Protein AF-A0AAE1DS52-F1 (afdb_monomer)

InterPro domains:
  IPR001054 Adenylyl cyclase class-3/4/guanylyl cyclase [PF00211] (1-90)
  IPR001054 Adenylyl cyclase class-3/4/guanylyl cyclase [PS50125] (1-79)
  IPR001054 Adenylyl cyclase class-3/4/guanylyl cyclase [SM00044] (1-97)
  IPR001054 Adenylyl cyclase class-3/4/guanylyl cyclase [cd07302] (1-88)
  IPR018297 Adenylyl cyclase class-4/guanylyl cyclase, conserved site [PS00452] (56-79)
  IPR029787 Nucleotide cyclase [G3DSA:3.30.70.1230] (1-96)
  IPR029787 Nucleotide cyclase [SSF55073] (1-90)
  IPR050401 Cyclic nucleotide synthase [PTHR11920] (1-90)

Radius of gyration: 15.52 Å; Cα contacts (8 Å, |Δi|>4): 139; chains: 1; bounding box: 39×26×43 Å

Sequence (97 aa):
MVASGLPRQNVDGHASEMAAMALEVRTKLSVMTVQHLAGESLRMRIGMNSGPVVAGVVGHKMPRYCLFGDTVNVASRMESTSLPLKIQSSRIYKTRA

Mean predicted aligned error: 4.67 Å

Foldseek 3Di:
DDFPCPPHGDQPCGLVVVVVVLVVVLVCQVPDDDPVDGPDGDWAFFFDFDDDWDWDWDDDVDTDIDIDDVRVVNSVVQRVPGDTSDYGYDPRSVVRD

Structur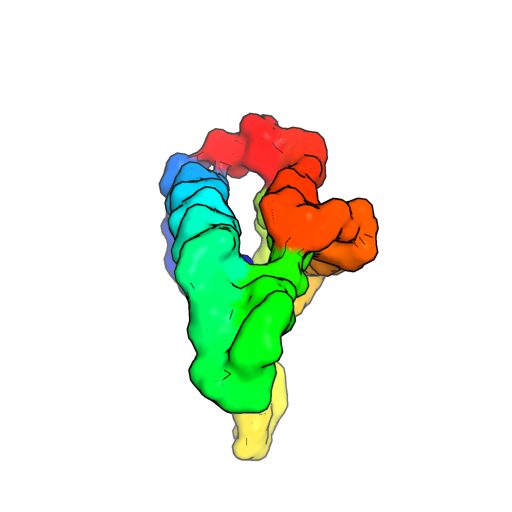e (mmCIF, N/CA/C/O backbone):
data_AF-A0AAE1DS52-F1
#
_entry.id   AF-A0AAE1DS52-F1
#
loop_
_atom_site.group_PDB
_atom_site.id
_atom_site.type_symbol
_atom_site.label_atom_id
_atom_site.label_alt_id
_atom_site.label_comp_id
_atom_site.label_asym_id
_atom_site.label_entity_id
_atom_site.label_seq_id
_atom_site.pdbx_PDB_ins_code
_atom_site.Cartn_x
_atom_site.Cartn_y
_atom_site.Cartn_z
_atom_site.occupancy
_atom_site.B_iso_or_equiv
_atom_site.auth_seq_id
_atom_site.auth_comp_id
_atom_site.auth_asym_id
_atom_site.auth_atom_id
_atom_site.pdbx_PDB_model_num
ATOM 1 N N . MET A 1 1 ? 2.897 -4.026 5.790 1.00 90.00 1 MET A N 1
ATOM 2 C CA . MET A 1 1 ? 2.810 -3.628 4.368 1.00 90.00 1 MET A CA 1
ATOM 3 C C . MET A 1 1 ? 2.344 -4.833 3.571 1.00 90.00 1 MET A C 1
ATOM 5 O O . MET A 1 1 ? 2.831 -5.922 3.845 1.00 90.00 1 MET A O 1
ATOM 9 N N . VAL A 1 2 ? 1.401 -4.652 2.648 1.00 94.62 2 VAL A N 1
ATOM 10 C CA . VAL A 1 2 ? 0.869 -5.703 1.762 1.00 94.62 2 VAL A CA 1
ATOM 11 C C . VAL A 1 2 ? 0.838 -5.141 0.341 1.00 94.62 2 VAL A C 1
ATOM 13 O O . VAL A 1 2 ? 0.662 -3.934 0.177 1.00 94.62 2 VAL A O 1
ATOM 16 N N . ALA A 1 3 ? 1.066 -5.985 -0.664 1.00 93.88 3 ALA A N 1
ATOM 17 C CA . ALA A 1 3 ? 1.051 -5.606 -2.074 1.00 93.88 3 ALA A CA 1
ATOM 18 C C . ALA A 1 3 ? 0.401 -6.714 -2.917 1.00 93.88 3 ALA A C 1
ATOM 20 O O . ALA A 1 3 ? 0.534 -7.890 -2.584 1.00 93.88 3 ALA A O 1
ATOM 21 N N . SER A 1 4 ? -0.258 -6.327 -4.012 1.00 93.69 4 SER A N 1
ATOM 22 C CA . SER A 1 4 ? -0.781 -7.232 -5.046 1.00 93.69 4 SER A CA 1
ATOM 23 C C . SER A 1 4 ? -0.056 -6.984 -6.378 1.00 93.69 4 SER A C 1
ATOM 25 O O . SER A 1 4 ? 0.589 -5.949 -6.557 1.00 93.69 4 SER A O 1
ATOM 27 N N . GLY A 1 5 ? -0.114 -7.959 -7.288 1.00 91.56 5 GLY A N 1
ATOM 28 C CA . GLY A 1 5 ? 0.599 -7.946 -8.571 1.00 91.56 5 GLY A CA 1
ATOM 29 C C . GLY A 1 5 ? 2.054 -8.428 -8.516 1.00 91.56 5 GLY A C 1
ATOM 30 O O . GLY A 1 5 ? 2.828 -8.135 -9.428 1.00 91.56 5 GLY A O 1
ATOM 31 N N . LEU A 1 6 ? 2.436 -9.157 -7.459 1.00 91.00 6 LEU A N 1
ATOM 32 C CA . LEU A 1 6 ? 3.782 -9.698 -7.252 1.00 91.00 6 LEU A CA 1
ATOM 33 C C . LEU A 1 6 ? 3.736 -11.123 -6.665 1.00 91.00 6 LEU A C 1
ATOM 35 O O . LEU A 1 6 ? 2.863 -11.406 -5.846 1.00 91.00 6 LEU A O 1
ATOM 39 N N . PRO A 1 7 ? 4.686 -12.016 -7.021 1.00 89.25 7 PRO A N 1
ATOM 40 C CA . PRO A 1 7 ? 5.686 -11.866 -8.088 1.00 89.25 7 PRO A CA 1
ATOM 41 C C . PRO A 1 7 ? 5.075 -11.998 -9.494 1.00 89.25 7 PRO A C 1
ATOM 43 O O . PRO A 1 7 ? 5.711 -11.641 -10.479 1.00 89.25 7 PRO A O 1
ATOM 46 N N . ARG A 1 8 ? 3.840 -12.507 -9.589 1.00 90.56 8 ARG A N 1
ATOM 47 C CA . ARG A 1 8 ? 3.053 -12.548 -10.824 1.00 90.56 8 ARG A CA 1
ATOM 48 C C . ARG A 1 8 ? 2.177 -11.308 -10.903 1.00 90.56 8 ARG A C 1
ATOM 50 O O . ARG A 1 8 ? 1.518 -10.962 -9.926 1.00 90.56 8 ARG A O 1
ATOM 57 N N . GLN A 1 9 ? 2.159 -10.676 -12.069 1.00 86.81 9 GLN A N 1
ATOM 58 C CA . GLN A 1 9 ? 1.315 -9.514 -12.313 1.00 86.81 9 GLN A CA 1
ATOM 59 C C . GLN A 1 9 ? -0.166 -9.896 -12.205 1.00 86.81 9 GLN A C 1
ATOM 61 O O . GLN A 1 9 ? -0.581 -10.949 -12.683 1.00 86.81 9 GLN A O 1
ATOM 66 N N . ASN A 1 10 ? -0.948 -9.022 -11.577 1.00 86.38 10 ASN A N 1
ATOM 67 C CA . ASN A 1 10 ? -2.402 -9.096 -11.502 1.00 86.38 10 ASN A CA 1
ATOM 68 C C . ASN A 1 10 ? -2.932 -7.798 -12.112 1.00 86.38 10 ASN A C 1
ATOM 70 O O . ASN A 1 10 ? -3.085 -6.800 -11.413 1.00 86.38 10 ASN A O 1
ATO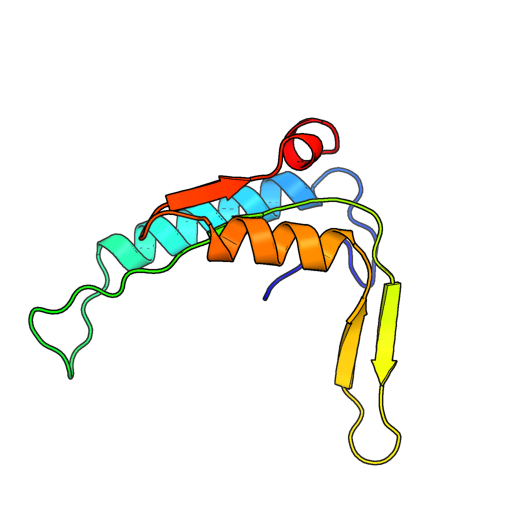M 74 N N . VAL A 1 11 ? -3.075 -7.777 -13.435 1.00 76.50 11 VAL A N 1
ATOM 75 C CA . VAL A 1 11 ? -3.300 -6.532 -14.183 1.00 76.50 11 VAL A CA 1
ATOM 76 C C . VAL A 1 11 ? -4.657 -5.919 -13.834 1.00 76.50 11 VAL A C 1
ATOM 78 O O . VAL A 1 11 ? -4.713 -4.721 -13.579 1.00 76.50 11 VAL A O 1
ATOM 81 N N . ASP A 1 12 ? -5.690 -6.749 -13.676 1.00 80.19 12 ASP A N 1
ATOM 82 C CA . ASP A 1 12 ? -7.082 -6.281 -13.599 1.00 80.19 12 ASP A CA 1
ATOM 83 C C . ASP A 1 12 ? -7.685 -6.341 -12.181 1.00 80.19 12 ASP A C 1
ATOM 85 O O . ASP A 1 12 ? -8.673 -5.675 -11.883 1.00 80.19 12 ASP A O 1
ATOM 89 N N . GLY A 1 13 ? -7.121 -7.156 -11.281 1.00 87.50 13 GLY A N 1
ATOM 90 C CA . GLY A 1 13 ? -7.691 -7.402 -9.950 1.00 87.50 13 GLY A CA 1
ATOM 91 C C . GLY A 1 13 ? -6.968 -6.700 -8.802 1.00 87.50 13 GLY A C 1
ATOM 92 O O . GLY A 1 13 ? -7.552 -6.492 -7.738 1.00 87.50 13 GLY A O 1
ATOM 93 N N . HIS A 1 14 ? -5.706 -6.305 -8.992 1.00 90.38 14 HIS A N 1
ATOM 94 C CA . HIS A 1 14 ? -4.831 -5.943 -7.872 1.00 90.38 14 HIS A CA 1
ATOM 95 C C . HIS A 1 14 ? -5.362 -4.781 -7.026 1.00 90.38 14 HIS A C 1
ATOM 97 O O . HIS A 1 14 ? -5.245 -4.794 -5.798 1.00 90.38 14 HIS A O 1
ATOM 103 N N . ALA A 1 15 ? -5.945 -3.764 -7.662 1.00 90.94 15 ALA A N 1
ATOM 104 C CA . ALA A 1 15 ? -6.479 -2.616 -6.951 1.00 90.94 15 ALA A CA 1
ATOM 105 C C . ALA A 1 15 ? -7.743 -2.990 -6.167 1.00 90.94 15 ALA A C 1
ATOM 107 O O . ALA A 1 15 ? -7.814 -2.706 -4.971 1.00 90.94 15 ALA A O 1
ATOM 108 N N . SER A 1 16 ? -8.704 -3.666 -6.800 1.00 91.69 16 SER A N 1
ATOM 109 C CA . SER A 1 16 ? -9.975 -4.038 -6.166 1.00 91.69 16 SER A CA 1
ATOM 110 C C . SER A 1 16 ? -9.782 -4.980 -4.971 1.00 91.69 16 SER A C 1
ATOM 112 O O . SER A 1 16 ? -10.340 -4.731 -3.901 1.00 91.69 16 SER A O 1
ATOM 114 N N . GLU A 1 17 ? -8.912 -5.984 -5.098 1.00 93.38 17 GLU A N 1
ATOM 115 C CA . GLU A 1 17 ? -8.551 -6.911 -4.017 1.00 93.38 17 GLU A CA 1
ATOM 116 C C . GLU A 1 17 ? -7.948 -6.179 -2.813 1.00 93.38 17 GLU A C 1
ATOM 118 O O . GLU A 1 17 ? -8.313 -6.433 -1.662 1.00 93.38 17 GLU A O 1
ATOM 123 N N . MET A 1 18 ? -7.043 -5.229 -3.065 1.00 94.81 18 MET A N 1
ATOM 124 C CA . MET A 1 18 ? -6.413 -4.454 -1.996 1.00 94.81 18 MET A CA 1
ATOM 125 C C . MET A 1 18 ? -7.385 -3.489 -1.324 1.00 94.81 18 MET A C 1
ATOM 127 O O . MET A 1 18 ? -7.314 -3.302 -0.107 1.00 94.81 18 MET A O 1
ATOM 131 N N . ALA A 1 19 ? -8.322 -2.913 -2.078 1.00 94.38 19 ALA A N 1
ATOM 132 C CA . ALA A 1 19 ? -9.384 -2.086 -1.512 1.00 94.38 19 ALA A CA 1
ATOM 133 C C . ALA A 1 19 ? -10.330 -2.920 -0.640 1.00 94.38 19 ALA A C 1
ATOM 135 O O . ALA A 1 19 ? -10.656 -2.507 0.476 1.00 94.38 19 ALA A O 1
ATOM 136 N N . ALA A 1 20 ? -10.722 -4.106 -1.111 1.00 95.38 20 ALA A N 1
ATOM 137 C CA . ALA A 1 20 ? -11.556 -5.036 -0.357 1.00 95.38 20 ALA A CA 1
ATOM 138 C C . ALA A 1 20 ? -10.877 -5.453 0.956 1.00 95.38 20 ALA A C 1
ATOM 140 O O . ALA A 1 20 ? -11.475 -5.322 2.026 1.00 95.38 20 ALA A O 1
ATOM 141 N N . MET A 1 21 ? -9.597 -5.833 0.897 1.00 96.06 21 MET A N 1
ATOM 142 C CA . MET A 1 21 ? -8.803 -6.163 2.082 1.00 96.06 21 MET A CA 1
ATOM 143 C C . MET A 1 21 ? -8.753 -4.992 3.077 1.00 96.06 21 MET A C 1
ATOM 145 O O . MET A 1 21 ? -8.984 -5.179 4.273 1.00 96.06 21 MET A O 1
ATOM 149 N N . ALA A 1 22 ? -8.480 -3.771 2.605 1.00 96.06 22 ALA A N 1
ATOM 150 C CA . ALA A 1 22 ? -8.416 -2.589 3.463 1.00 96.06 22 ALA A CA 1
ATOM 151 C C . ALA A 1 22 ? -9.757 -2.305 4.166 1.00 96.06 22 ALA A C 1
ATOM 153 O O . ALA A 1 22 ? -9.783 -1.972 5.356 1.00 96.06 22 ALA A O 1
ATOM 154 N N . LEU A 1 23 ? -10.875 -2.464 3.451 1.00 96.00 23 LEU A N 1
ATOM 155 C CA . LEU A 1 23 ? -12.222 -2.307 4.002 1.00 96.00 23 LEU A CA 1
ATOM 156 C C . LEU A 1 23 ? -12.548 -3.379 5.046 1.00 96.00 23 LEU A C 1
ATOM 158 O O . LEU A 1 23 ? -13.115 -3.050 6.095 1.00 96.00 23 LEU A O 1
ATOM 162 N N . GLU A 1 24 ? -12.175 -4.632 4.792 1.00 96.19 24 GLU A N 1
ATOM 163 C CA . GLU A 1 24 ? -12.403 -5.738 5.722 1.00 96.19 24 GLU A CA 1
ATOM 164 C C . GLU A 1 24 ? -11.593 -5.553 7.011 1.00 96.19 24 GLU A C 1
ATOM 166 O O . GLU A 1 24 ? -12.149 -5.636 8.108 1.00 96.19 24 GLU A O 1
ATOM 171 N N . VAL A 1 25 ? -10.306 -5.209 6.892 1.00 94.75 25 VAL A N 1
ATOM 172 C CA . VAL A 1 25 ? -9.432 -4.930 8.043 1.00 94.75 25 VAL A CA 1
ATOM 173 C C . VAL A 1 25 ? -9.992 -3.788 8.885 1.00 94.75 25 VAL A C 1
ATOM 175 O O . VAL A 1 25 ? -10.128 -3.933 10.099 1.00 94.75 25 VAL A O 1
ATOM 178 N N . ARG A 1 26 ? -10.379 -2.669 8.261 1.00 94.19 26 ARG A N 1
ATOM 179 C CA . ARG A 1 26 ? -10.984 -1.534 8.975 1.00 94.19 26 ARG A CA 1
ATOM 180 C C . ARG A 1 26 ? -12.251 -1.955 9.727 1.00 94.19 26 ARG A C 1
ATOM 182 O O . ARG A 1 26 ? -12.440 -1.556 10.873 1.00 94.19 26 ARG A O 1
ATOM 189 N N . THR A 1 27 ? -13.111 -2.745 9.086 1.00 92.62 27 THR A N 1
ATOM 190 C CA . THR A 1 27 ? -14.368 -3.219 9.685 1.00 92.62 27 THR A CA 1
ATOM 191 C C . THR A 1 27 ? -14.096 -4.119 10.888 1.00 92.62 27 THR A C 1
ATOM 193 O O . THR A 1 27 ? -14.656 -3.885 11.956 1.00 92.62 27 THR A O 1
ATOM 196 N N . LYS A 1 28 ? -13.167 -5.075 10.772 1.00 92.19 28 LYS A N 1
ATOM 197 C CA . LYS A 1 28 ? -12.777 -5.944 11.894 1.00 92.19 28 LYS A CA 1
ATOM 198 C C . LYS A 1 28 ? -12.158 -5.159 13.048 1.00 92.19 28 LYS A C 1
ATOM 200 O O . LYS A 1 28 ? -12.503 -5.404 14.197 1.00 92.19 28 LYS A O 1
ATOM 205 N N . LEU A 1 29 ? -11.308 -4.176 12.756 1.00 90.50 29 LEU A N 1
ATOM 206 C CA . LEU A 1 29 ? -10.694 -3.334 13.786 1.00 90.50 29 L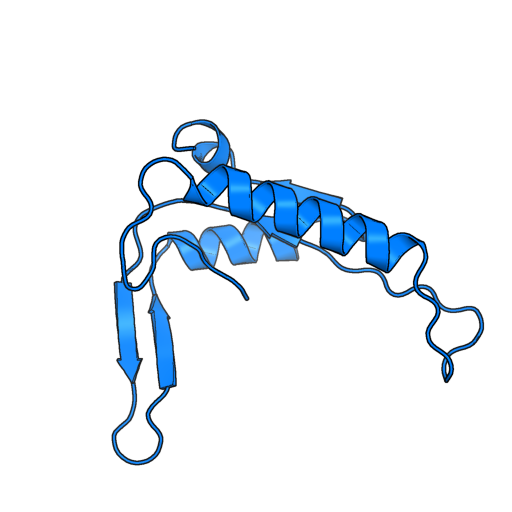EU A CA 1
ATOM 207 C C . LEU A 1 29 ? -11.707 -2.466 14.537 1.00 90.50 29 LEU A C 1
ATOM 209 O O . LEU A 1 29 ? -11.508 -2.200 15.716 1.00 90.50 29 LEU A O 1
ATOM 213 N N . SER A 1 30 ? -12.803 -2.060 13.891 1.00 85.25 30 SER A N 1
ATOM 214 C CA . SER A 1 30 ? -13.835 -1.237 14.537 1.00 85.25 30 SER A CA 1
ATOM 215 C C . SER A 1 30 ? -14.584 -1.949 15.669 1.00 85.25 30 SER A C 1
ATOM 217 O O . SER A 1 30 ? -15.094 -1.285 16.566 1.00 85.25 30 SER A O 1
ATOM 219 N N . VAL A 1 31 ? -14.618 -3.284 15.644 1.00 87.06 31 VAL A N 1
ATOM 220 C CA . VAL A 1 31 ? -15.295 -4.126 16.647 1.00 87.06 31 VAL A CA 1
ATOM 221 C C . VAL A 1 31 ? -14.317 -4.921 17.512 1.00 87.06 31 VAL A C 1
ATOM 223 O O . VAL A 1 31 ? -14.728 -5.608 18.444 1.00 87.06 31 VAL A O 1
ATOM 226 N N . MET A 1 32 ? -13.020 -4.860 17.202 1.00 85.38 32 MET A N 1
ATOM 227 C CA . MET A 1 32 ? -11.995 -5.613 17.910 1.00 85.38 32 MET A CA 1
ATOM 228 C C . MET A 1 32 ? -11.672 -4.949 19.247 1.00 85.38 32 MET A C 1
ATOM 230 O O . MET A 1 32 ? -11.313 -3.773 19.307 1.00 85.38 32 MET A O 1
ATOM 234 N N . THR A 1 33 ? -11.729 -5.739 20.315 1.00 83.25 33 THR A N 1
ATOM 235 C CA . THR A 1 33 ? -11.295 -5.340 21.653 1.00 83.25 33 THR A CA 1
ATOM 236 C C . THR A 1 33 ? -9.990 -6.041 22.006 1.00 83.25 33 THR A C 1
ATOM 238 O O . THR A 1 33 ? -9.769 -7.209 21.678 1.00 83.25 33 THR A O 1
ATOM 241 N N . VAL A 1 34 ? -9.084 -5.315 22.658 1.00 85.38 34 VAL A N 1
ATOM 242 C CA . VAL A 1 34 ? -7.797 -5.863 23.085 1.00 85.38 34 VAL A CA 1
ATOM 243 C C . VAL A 1 34 ? -7.942 -6.368 24.517 1.00 85.38 34 VAL A C 1
ATOM 245 O O . VAL A 1 34 ? -8.129 -5.581 25.438 1.00 85.38 34 VAL A O 1
ATOM 248 N N . GLN A 1 35 ? -7.851 -7.688 24.711 1.00 81.38 35 GLN A N 1
ATOM 249 C CA . GLN A 1 35 ? -8.133 -8.339 26.002 1.00 81.38 35 GLN A CA 1
ATOM 250 C C . GLN A 1 35 ? -7.295 -7.795 27.173 1.00 81.38 35 GLN A C 1
ATOM 252 O O . GLN A 1 35 ? -7.795 -7.693 28.286 1.00 81.38 35 GLN A O 1
ATOM 257 N N . HIS A 1 36 ? -6.036 -7.425 26.926 1.00 84.25 36 HIS A N 1
ATOM 258 C CA . HIS A 1 36 ? -5.119 -6.896 27.944 1.00 84.25 36 HIS A CA 1
ATOM 259 C C . HIS A 1 36 ? -5.161 -5.362 28.084 1.00 84.25 36 HIS A C 1
ATOM 261 O O . HIS A 1 36 ? -4.471 -4.813 28.937 1.00 84.25 36 HIS A O 1
ATOM 267 N N . LEU A 1 37 ? -5.953 -4.669 27.259 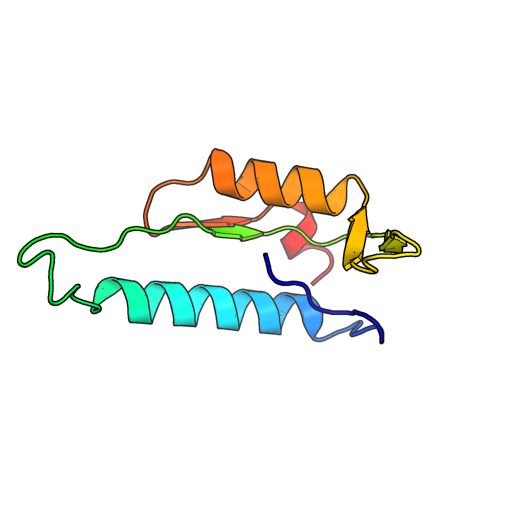1.00 80.88 37 LEU A N 1
ATOM 268 C CA . LEU A 1 37 ? -6.141 -3.213 27.267 1.00 80.88 37 LEU A CA 1
ATOM 269 C C . LEU A 1 37 ? -7.644 -2.913 27.239 1.00 80.88 37 LEU A C 1
ATOM 271 O O . LEU A 1 37 ? -8.173 -2.305 26.307 1.00 80.88 37 LEU A O 1
ATOM 275 N N . ALA A 1 38 ? -8.353 -3.417 28.250 1.00 77.00 38 ALA A N 1
ATOM 276 C CA . ALA A 1 38 ? -9.792 -3.240 28.369 1.00 77.00 38 ALA A CA 1
ATOM 277 C C . ALA A 1 38 ? -10.159 -1.743 28.335 1.00 77.00 38 ALA A C 1
ATOM 279 O O . ALA A 1 38 ? -9.665 -0.958 29.139 1.00 77.00 38 ALA A O 1
ATOM 280 N N . GLY A 1 39 ? -11.022 -1.356 27.390 1.00 78.06 39 GLY A N 1
ATOM 281 C CA . GLY A 1 39 ? -11.473 0.028 27.189 1.00 78.06 39 GLY A CA 1
ATOM 282 C C . GLY A 1 39 ? -10.746 0.802 26.082 1.00 78.06 39 GLY A C 1
ATOM 283 O O . GLY A 1 39 ? -11.257 1.824 25.629 1.00 78.06 39 GLY A O 1
ATOM 284 N N . GLU A 1 40 ? -9.612 0.305 25.583 1.00 82.25 40 GLU A N 1
ATOM 285 C CA . GLU A 1 40 ? -8.893 0.904 24.453 1.00 82.25 40 GLU A CA 1
ATOM 286 C C . GLU A 1 40 ? -9.347 0.277 23.126 1.00 82.25 40 GLU A C 1
ATOM 288 O O . GLU A 1 40 ? -9.471 -0.945 22.993 1.00 82.25 40 GLU A O 1
ATOM 293 N N . SER A 1 41 ? -9.568 1.118 22.112 1.00 81.44 41 SER A N 1
ATOM 294 C CA . SER A 1 41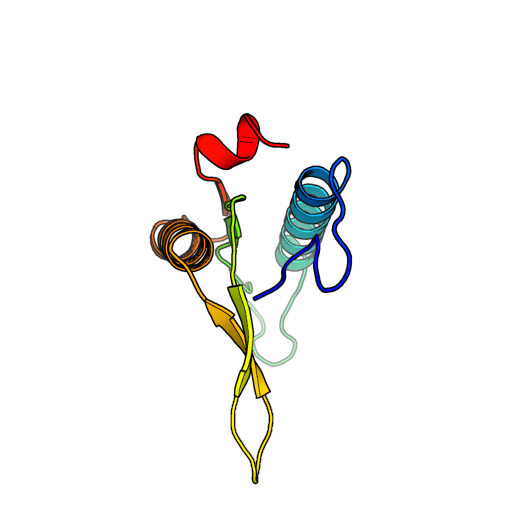 ? -9.862 0.663 20.747 1.00 81.44 41 SER A CA 1
ATOM 295 C C . SER A 1 41 ? -8.613 0.752 19.876 1.00 81.44 41 SER A C 1
ATOM 297 O O . SER A 1 41 ? -7.949 1.791 19.803 1.00 81.44 41 SER A O 1
ATOM 299 N N . LEU A 1 42 ? -8.292 -0.340 19.177 1.00 88.50 42 LEU A N 1
ATOM 300 C CA . LEU A 1 42 ? -7.161 -0.361 18.255 1.00 88.50 42 LEU A CA 1
ATOM 301 C C . LEU A 1 42 ? -7.501 0.459 17.004 1.00 88.50 42 LEU A C 1
ATOM 303 O O . LEU A 1 42 ? -8.338 0.074 16.189 1.00 88.50 42 LEU A O 1
ATOM 307 N N . ARG A 1 43 ? -6.821 1.594 16.828 1.00 89.75 43 ARG A N 1
ATOM 308 C CA . ARG A 1 43 ? -7.019 2.486 15.679 1.00 89.75 43 ARG A CA 1
ATOM 309 C C . ARG A 1 43 ? -5.848 2.381 14.711 1.00 89.75 43 ARG A C 1
ATOM 311 O O . ARG A 1 43 ? -4.722 2.726 15.052 1.00 89.75 43 ARG A O 1
ATOM 318 N N . MET A 1 44 ? -6.129 1.952 13.484 1.00 92.19 44 MET A N 1
ATOM 319 C CA . MET A 1 44 ? -5.141 1.833 12.407 1.00 92.19 44 MET A CA 1
ATOM 320 C C . MET A 1 44 ? -5.359 2.908 11.341 1.00 92.19 44 MET A C 1
ATOM 322 O O . MET A 1 44 ? -6.496 3.283 11.056 1.00 92.19 44 MET A O 1
ATOM 326 N N . ARG A 1 45 ? -4.270 3.379 10.73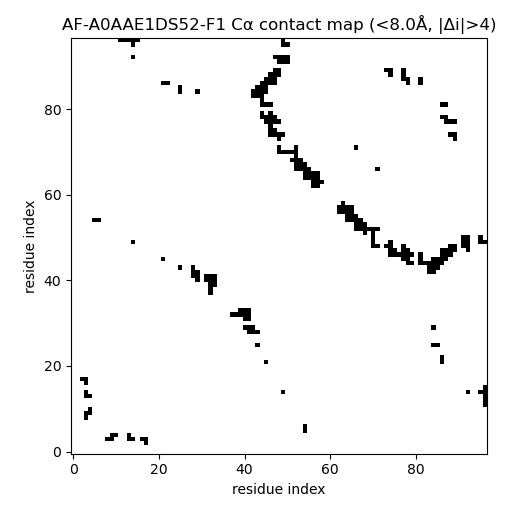4 1.00 96.38 45 ARG A N 1
ATOM 327 C CA . ARG A 1 45 ? -4.289 4.176 9.503 1.00 96.38 45 ARG A CA 1
ATOM 328 C C . ARG A 1 45 ? -3.926 3.287 8.322 1.00 96.38 45 ARG A C 1
ATOM 330 O O . ARG A 1 45 ? -3.031 2.454 8.438 1.00 96.38 45 ARG A O 1
ATOM 337 N N . ILE A 1 46 ? -4.611 3.463 7.196 1.00 97.38 46 ILE A N 1
ATOM 338 C CA . ILE A 1 46 ? -4.336 2.705 5.972 1.00 97.38 46 ILE A CA 1
ATOM 339 C C . ILE A 1 46 ? -4.079 3.686 4.827 1.00 97.38 46 ILE A C 1
ATOM 341 O O . ILE A 1 46 ? -4.897 4.570 4.571 1.00 97.38 46 ILE A O 1
ATOM 345 N N . GLY A 1 47 ? -2.948 3.510 4.143 1.00 97.06 47 GLY A N 1
ATOM 346 C CA . GLY A 1 47 ? -2.551 4.261 2.953 1.00 97.06 47 GLY A CA 1
ATOM 347 C C . GLY A 1 47 ? -2.438 3.358 1.732 1.00 97.06 47 GLY A C 1
ATOM 348 O O . GLY A 1 47 ? -1.908 2.252 1.830 1.00 97.06 47 GLY A O 1
ATOM 349 N N . MET A 1 48 ? -2.933 3.819 0.584 1.00 96.25 48 MET A N 1
ATOM 350 C CA . MET A 1 48 ? -3.001 3.023 -0.644 1.00 96.25 48 MET A CA 1
ATOM 351 C C . MET A 1 48 ? -2.498 3.798 -1.863 1.00 96.25 48 MET A C 1
ATOM 353 O O . MET A 1 48 ? -2.796 4.982 -2.043 1.00 96.25 48 MET A O 1
ATOM 357 N N . ASN A 1 49 ? -1.751 3.110 -2.723 1.00 95.44 49 ASN A N 1
ATOM 358 C CA . ASN A 1 49 ? -1.276 3.619 -4.005 1.00 95.44 49 ASN A CA 1
ATOM 359 C C . ASN A 1 49 ? -1.006 2.446 -4.962 1.00 95.44 49 ASN A C 1
ATOM 361 O O . ASN A 1 49 ? -0.652 1.362 -4.503 1.00 95.44 49 ASN A O 1
ATOM 365 N N . SER A 1 50 ? -1.143 2.668 -6.269 1.00 93.12 50 SER A N 1
ATOM 366 C CA . SER A 1 50 ? -0.780 1.701 -7.313 1.00 93.12 50 SER A CA 1
ATOM 367 C C . SER A 1 50 ? 0.193 2.336 -8.304 1.00 93.12 50 SER A C 1
ATOM 369 O O . SER A 1 50 ? 0.207 3.555 -8.499 1.00 93.12 50 SER A O 1
ATOM 371 N N . GLY A 1 51 ? 1.057 1.513 -8.896 1.00 92.00 51 GLY A N 1
ATOM 372 C CA . GLY A 1 51 ? 2.114 1.978 -9.785 1.00 92.00 51 GLY A CA 1
ATOM 373 C C . GLY A 1 51 ? 3.264 0.981 -9.921 1.00 92.00 51 GLY A C 1
ATOM 374 O O . GLY A 1 51 ? 3.255 -0.070 -9.279 1.00 92.00 51 GLY A O 1
ATOM 375 N N . PRO A 1 52 ? 4.262 1.304 -10.758 1.00 91.81 52 PRO A N 1
ATOM 376 C CA . PRO A 1 52 ? 5.427 0.453 -10.960 1.00 91.81 52 PRO A CA 1
ATOM 377 C C . PRO A 1 52 ? 6.260 0.339 -9.678 1.00 91.81 52 PRO A C 1
ATOM 379 O O . PRO A 1 52 ? 6.403 1.297 -8.915 1.00 91.81 52 PRO A O 1
ATOM 382 N N . VAL A 1 53 ? 6.822 -0.843 -9.454 1.00 93.31 53 VAL A N 1
ATOM 383 C CA . VAL A 1 53 ? 7.635 -1.188 -8.285 1.00 93.31 53 VAL A CA 1
ATOM 384 C C . VAL A 1 53 ? 8.709 -2.177 -8.718 1.00 93.31 53 VAL A C 1
ATOM 386 O O . VAL A 1 53 ? 8.476 -3.021 -9.583 1.00 93.31 53 VAL A O 1
ATOM 389 N N . VAL A 1 54 ? 9.885 -2.073 -8.108 1.00 94.31 54 VAL A N 1
ATOM 390 C CA . VAL A 1 54 ? 10.961 -3.055 -8.244 1.00 94.31 54 VAL A CA 1
ATOM 391 C C . VAL A 1 54 ? 10.904 -3.983 -7.041 1.00 94.31 54 VAL A C 1
ATOM 393 O O . VAL A 1 54 ? 10.891 -3.519 -5.902 1.00 94.31 54 VAL A O 1
ATOM 396 N N . ALA A 1 55 ? 10.877 -5.288 -7.285 1.00 94.00 55 ALA A N 1
ATOM 397 C CA . ALA A 1 55 ? 10.901 -6.299 -6.240 1.00 94.00 55 ALA A CA 1
ATOM 398 C C . ALA A 1 55 ? 12.159 -7.161 -6.357 1.00 94.00 55 ALA A C 1
ATOM 400 O O . ALA A 1 55 ? 12.596 -7.475 -7.464 1.00 94.00 55 ALA A O 1
ATOM 401 N N . GLY A 1 56 ? 12.740 -7.555 -5.227 1.00 94.56 56 GLY A N 1
ATOM 402 C CA . GLY A 1 56 ? 13.938 -8.389 -5.225 1.00 94.56 56 GLY A CA 1
ATOM 403 C C . GLY A 1 56 ? 14.297 -8.921 -3.846 1.00 94.56 56 GLY A C 1
ATOM 404 O O . GLY A 1 56 ? 13.780 -8.460 -2.830 1.00 94.56 56 GLY A O 1
ATOM 405 N N . VAL A 1 57 ? 15.192 -9.905 -3.814 1.00 96.06 57 VAL A N 1
ATOM 406 C CA . VAL A 1 57 ? 15.743 -10.453 -2.571 1.00 96.06 57 VAL A CA 1
ATOM 407 C C . VAL A 1 57 ? 17.049 -9.736 -2.242 1.00 96.06 57 VAL A C 1
ATOM 409 O O . VAL A 1 57 ? 17.957 -9.689 -3.068 1.00 96.06 57 VAL A O 1
ATOM 412 N N . VAL A 1 58 ? 17.150 -9.188 -1.033 1.00 95.50 58 VAL A N 1
ATOM 413 C CA . VAL A 1 58 ? 18.319 -8.439 -0.559 1.00 95.50 58 VAL A CA 1
ATOM 414 C C . VAL A 1 58 ? 19.012 -9.198 0.570 1.00 95.50 58 VAL A C 1
ATOM 416 O O . VAL A 1 58 ? 18.366 -9.593 1.539 1.00 95.50 58 VAL A O 1
ATOM 419 N N . GLY A 1 59 ? 20.336 -9.341 0.462 1.00 95.19 59 GLY A N 1
ATOM 420 C CA . GLY A 1 59 ? 21.201 -9.956 1.473 1.00 95.19 59 GLY A CA 1
ATOM 421 C C . GLY A 1 59 ? 21.547 -11.421 1.185 1.00 95.19 59 GLY A C 1
ATOM 422 O O . GLY A 1 59 ? 20.697 -12.201 0.776 1.00 95.19 59 GLY A O 1
ATOM 423 N N . HIS A 1 60 ? 22.810 -11.800 1.425 1.00 93.50 60 HIS A N 1
ATOM 424 C CA . HIS A 1 60 ? 23.297 -13.168 1.194 1.00 93.50 60 HIS A CA 1
ATOM 425 C C . HIS A 1 60 ? 23.095 -14.083 2.414 1.00 93.50 60 HIS A C 1
ATOM 427 O O . HIS A 1 60 ? 22.544 -15.169 2.295 1.00 93.50 60 HIS A O 1
ATOM 433 N N . LYS A 1 61 ? 23.487 -13.625 3.612 1.00 94.69 61 LYS A N 1
ATOM 434 C CA . LYS A 1 61 ? 23.353 -14.396 4.864 1.00 94.69 61 LYS A CA 1
ATOM 435 C C . LYS A 1 61 ? 21.921 -14.405 5.417 1.00 94.69 61 LYS A C 1
ATOM 437 O O . LYS A 1 61 ? 21.520 -15.352 6.079 1.00 94.69 61 LYS A O 1
ATOM 442 N N . MET A 1 62 ? 21.169 -13.331 5.173 1.00 93.56 62 MET A N 1
ATOM 443 C CA . MET A 1 62 ? 19.774 -13.174 5.597 1.00 93.56 62 MET A CA 1
ATOM 444 C C . MET A 1 62 ? 18.958 -12.548 4.458 1.00 93.56 62 MET A C 1
ATOM 446 O O . MET A 1 62 ? 18.761 -11.330 4.459 1.00 93.56 62 MET A O 1
ATOM 450 N N . PRO A 1 63 ? 18.528 -13.350 3.472 1.00 94.69 63 PRO A N 1
ATOM 451 C CA . PRO A 1 63 ? 17.765 -12.859 2.333 1.00 94.69 63 PRO A CA 1
ATOM 452 C C . PRO A 1 63 ? 16.390 -12.339 2.767 1.00 94.69 63 PRO A C 1
ATOM 454 O O . PRO A 1 63 ? 15.637 -13.030 3.454 1.00 94.69 63 PRO A O 1
ATOM 457 N N . ARG A 1 64 ? 16.042 -11.120 2.346 1.00 96.19 64 ARG A N 1
ATOM 458 C CA . ARG A 1 64 ? 14.724 -10.505 2.575 1.00 96.19 64 ARG A CA 1
ATOM 459 C C . ARG A 1 64 ? 14.106 -10.074 1.257 1.00 96.19 64 ARG A C 1
ATOM 461 O O . ARG A 1 64 ? 14.768 -9.421 0.460 1.00 96.19 64 ARG A O 1
ATOM 468 N N . TYR A 1 65 ? 12.837 -10.408 1.044 1.00 95.06 65 TYR A N 1
ATOM 469 C CA . TYR A 1 65 ? 12.091 -9.911 -0.107 1.00 95.06 65 TYR A CA 1
ATOM 470 C C . TYR A 1 65 ? 11.681 -8.456 0.132 1.00 95.06 65 TYR A C 1
ATOM 472 O O . TYR A 1 65 ? 10.977 -8.150 1.096 1.00 95.06 65 TYR A O 1
ATOM 480 N N . CYS A 1 66 ? 12.152 -7.559 -0.726 1.00 94.56 66 CYS A N 1
ATOM 481 C CA . CYS A 1 66 ? 12.007 -6.119 -0.579 1.00 94.56 66 CYS A CA 1
ATOM 482 C C . CYS A 1 66 ? 11.362 -5.500 -1.820 1.00 94.56 66 CYS A C 1
ATOM 484 O O . CYS A 1 66 ? 11.568 -5.960 -2.944 1.00 94.56 66 CYS A O 1
ATOM 486 N N . LEU A 1 67 ? 10.598 -4.431 -1.588 1.00 94.50 67 LEU A N 1
ATOM 487 C CA . LEU A 1 67 ? 9.933 -3.630 -2.610 1.00 94.50 67 LEU A CA 1
ATOM 488 C C . LEU A 1 67 ? 10.503 -2.214 -2.592 1.00 94.50 67 LEU A C 1
ATOM 490 O O . LEU A 1 67 ? 10.609 -1.605 -1.527 1.00 94.50 67 LEU A O 1
ATOM 494 N N . PHE A 1 68 ? 10.829 -1.690 -3.769 1.00 93.81 68 PHE A N 1
ATOM 495 C CA . PHE A 1 68 ? 11.449 -0.382 -3.957 1.00 93.81 68 PHE A CA 1
ATOM 496 C C . PHE A 1 68 ? 10.731 0.427 -5.040 1.00 93.81 68 PHE A C 1
ATOM 498 O O . PHE A 1 68 ? 10.173 -0.125 -5.990 1.00 93.81 68 PHE A O 1
ATOM 505 N N . GLY A 1 69 ? 10.784 1.752 -4.915 1.00 94.38 69 GLY A N 1
ATOM 506 C CA . GLY A 1 69 ? 10.268 2.698 -5.906 1.00 94.38 69 GLY A CA 1
ATOM 507 C C . GLY A 1 69 ? 9.337 3.754 -5.314 1.00 94.38 69 GLY A C 1
ATOM 508 O O . GLY A 1 69 ? 8.869 3.651 -4.181 1.00 94.38 69 GLY A O 1
ATOM 509 N N . ASP A 1 70 ? 9.022 4.777 -6.102 1.00 94.94 70 ASP A N 1
ATOM 510 C CA . ASP A 1 70 ? 8.192 5.890 -5.627 1.00 94.94 70 ASP A CA 1
ATOM 511 C C . ASP A 1 70 ? 6.776 5.457 -5.252 1.00 94.94 70 ASP 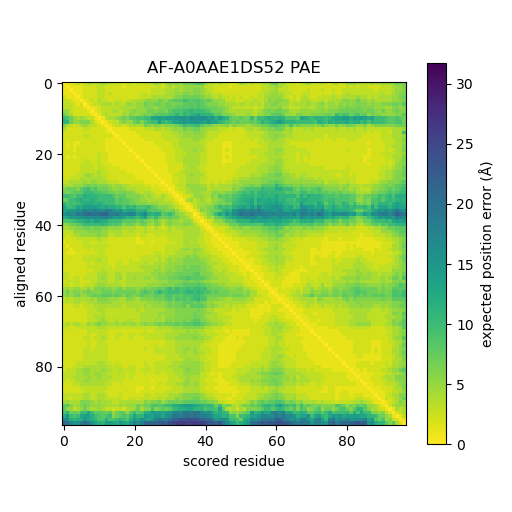A C 1
ATOM 513 O O . ASP A 1 70 ? 6.180 6.018 -4.335 1.00 94.94 70 ASP A O 1
ATOM 517 N N . THR A 1 71 ? 6.259 4.400 -5.883 1.00 94.44 71 THR A N 1
ATOM 518 C CA . THR A 1 71 ? 4.939 3.845 -5.569 1.00 94.44 71 THR A CA 1
ATOM 519 C C . THR A 1 71 ? 4.813 3.468 -4.092 1.00 94.44 71 THR A C 1
ATOM 521 O O . THR A 1 71 ? 3.790 3.790 -3.477 1.00 94.44 71 THR A O 1
ATOM 524 N N . VAL A 1 72 ? 5.850 2.850 -3.505 1.00 95.50 72 VAL A N 1
ATOM 525 C CA . VAL A 1 72 ? 5.845 2.450 -2.087 1.00 95.50 72 VAL A CA 1
ATOM 526 C C . VAL A 1 72 ? 5.994 3.656 -1.161 1.00 95.50 72 VAL A C 1
ATOM 528 O O . VAL A 1 72 ? 5.332 3.728 -0.125 1.00 95.50 72 VAL A O 1
ATOM 531 N N . ASN A 1 73 ? 6.777 4.655 -1.573 1.00 95.75 73 ASN A N 1
ATOM 532 C CA . ASN A 1 73 ? 6.955 5.896 -0.822 1.00 95.75 73 ASN A CA 1
ATOM 533 C C . ASN A 1 73 ? 5.665 6.726 -0.791 1.00 95.75 73 ASN A C 1
ATOM 535 O O . ASN A 1 73 ? 5.298 7.263 0.253 1.00 95.75 73 ASN A O 1
ATOM 539 N N . VAL A 1 74 ? 4.943 6.809 -1.910 1.00 96.06 74 VAL A N 1
ATOM 540 C CA . VAL A 1 74 ? 3.642 7.486 -1.977 1.00 96.06 74 VAL A CA 1
ATOM 541 C C . VAL A 1 74 ? 2.605 6.745 -1.133 1.00 96.06 74 VAL A C 1
ATOM 543 O O . VAL A 1 74 ? 1.883 7.399 -0.388 1.00 96.06 74 VAL A O 1
ATOM 546 N N . ALA A 1 75 ? 2.558 5.406 -1.176 1.00 96.06 75 ALA A N 1
ATOM 547 C CA . ALA A 1 75 ? 1.676 4.625 -0.299 1.00 96.06 75 ALA A CA 1
ATOM 548 C C . ALA A 1 75 ? 1.957 4.906 1.188 1.00 96.06 75 ALA A C 1
ATOM 550 O O . ALA A 1 75 ? 1.027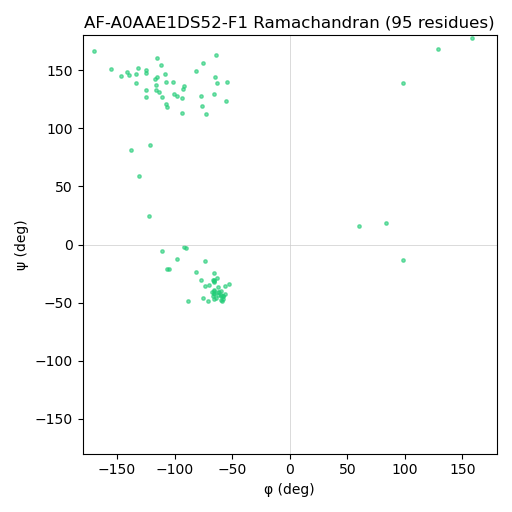 5.151 1.955 1.00 96.06 75 ALA A O 1
ATOM 551 N N . SER A 1 76 ? 3.238 4.948 1.568 1.00 96.75 76 SER A N 1
ATOM 552 C CA . SER A 1 76 ? 3.678 5.306 2.921 1.00 96.75 76 SER A CA 1
ATOM 553 C C . SER A 1 76 ? 3.227 6.718 3.316 1.00 96.75 76 SER A C 1
ATOM 555 O O . SER A 1 76 ? 2.657 6.908 4.387 1.00 96.75 76 SER A O 1
ATOM 557 N N . ARG A 1 77 ? 3.352 7.707 2.419 1.00 96.94 77 ARG A N 1
ATOM 558 C CA . ARG A 1 77 ? 2.823 9.064 2.657 1.00 96.94 77 ARG A CA 1
ATOM 559 C C . ARG A 1 77 ? 1.301 9.091 2.812 1.00 96.94 77 ARG A C 1
ATOM 561 O O . ARG A 1 77 ? 0.790 9.871 3.613 1.00 96.94 77 ARG A O 1
ATOM 568 N N . MET A 1 78 ? 0.571 8.268 2.057 1.00 97.31 78 MET A N 1
ATOM 569 C CA . MET A 1 78 ? -0.883 8.155 2.218 1.00 97.31 78 MET A CA 1
ATOM 570 C C . MET A 1 78 ? -1.252 7.550 3.575 1.00 97.31 78 MET A C 1
ATOM 572 O O . MET A 1 78 ? -2.276 7.920 4.126 1.00 97.31 78 MET A O 1
ATOM 576 N N . GLU A 1 79 ? -0.439 6.658 4.144 1.00 97.50 79 GLU A N 1
ATOM 577 C CA . GLU A 1 79 ? -0.687 6.109 5.484 1.00 97.50 79 GLU A CA 1
ATOM 578 C C . GLU A 1 79 ? -0.348 7.127 6.575 1.00 97.50 79 GLU A C 1
ATOM 580 O O . GLU A 1 79 ? -1.162 7.357 7.471 1.00 97.50 79 GLU A O 1
ATOM 585 N N . SER A 1 80 ? 0.810 7.782 6.466 1.00 97.12 80 SER A N 1
ATOM 586 C CA . SER A 1 80 ? 1.295 8.716 7.485 1.00 97.12 80 SER A CA 1
ATOM 587 C C . SER A 1 80 ? 0.442 9.981 7.610 1.00 97.12 80 SER A C 1
ATOM 589 O O . SER A 1 80 ? 0.325 10.525 8.706 1.00 97.12 80 SER A O 1
ATOM 591 N N . THR A 1 81 ? -0.183 10.426 6.515 1.00 97.12 81 THR A N 1
ATOM 592 C CA . THR A 1 81 ? -1.085 11.595 6.496 1.00 97.12 81 THR A CA 1
ATOM 593 C C . THR A 1 81 ? -2.561 11.247 6.717 1.00 97.12 81 THR A C 1
ATOM 595 O O . THR A 1 81 ? -3.392 12.152 6.793 1.00 97.12 81 THR A O 1
ATOM 598 N N . SER A 1 82 ? -2.894 9.959 6.866 1.00 96.94 82 SER A N 1
ATOM 599 C CA . SER A 1 82 ? -4.276 9.509 7.049 1.00 96.94 82 SER A CA 1
ATOM 600 C C . SER A 1 82 ? -4.800 9.790 8.453 1.00 96.94 82 SER A C 1
ATOM 602 O O . SER A 1 82 ? -4.063 9.879 9.436 1.00 96.94 82 SER A O 1
ATOM 604 N N . LEU A 1 83 ? -6.122 9.880 8.565 1.00 96.12 83 LEU A N 1
ATOM 605 C CA . LEU A 1 83 ? -6.797 9.935 9.854 1.00 96.12 83 LEU A CA 1
ATOM 606 C C . LEU A 1 83 ? -6.946 8.519 10.444 1.00 96.12 83 LEU A C 1
ATOM 608 O O . LEU A 1 83 ? -7.099 7.545 9.700 1.00 96.12 83 LEU A O 1
ATOM 612 N N . PRO A 1 84 ? -6.947 8.368 11.780 1.00 94.31 84 PRO A N 1
ATOM 613 C CA . PRO A 1 84 ? -7.197 7.077 12.417 1.00 94.31 84 PRO A CA 1
ATOM 614 C C . PRO A 1 84 ? -8.517 6.440 11.949 1.00 94.31 84 PRO A C 1
ATOM 616 O O . PRO A 1 84 ? -9.525 7.132 11.800 1.00 94.31 84 PRO A O 1
ATOM 619 N N . LEU A 1 85 ? -8.514 5.120 11.729 1.00 93.19 85 LEU A N 1
ATOM 620 C CA . LEU A 1 85 ? -9.634 4.325 11.193 1.00 93.19 85 LEU A CA 1
ATOM 621 C C . LEU A 1 85 ? -10.119 4.743 9.792 1.00 93.19 85 LEU A C 1
ATOM 623 O O . LEU A 1 85 ? -11.202 4.339 9.355 1.00 93.19 85 LEU A O 1
ATOM 627 N N . LYS A 1 86 ? -9.325 5.527 9.056 1.00 95.31 86 LYS A N 1
ATOM 628 C CA . LYS A 1 86 ? -9.607 5.900 7.668 1.00 95.31 86 LYS A CA 1
ATOM 629 C C . LYS A 1 86 ? -8.611 5.262 6.704 1.00 95.31 86 LYS A C 1
ATOM 631 O O . LYS A 1 86 ? -7.480 4.915 7.049 1.00 95.31 86 LYS A O 1
ATOM 636 N N . ILE A 1 87 ? -9.088 5.113 5.472 1.00 96.38 87 ILE A N 1
ATOM 637 C CA . ILE A 1 87 ? -8.314 4.649 4.327 1.00 96.38 87 ILE A CA 1
ATOM 638 C C . ILE A 1 87 ? -8.087 5.866 3.437 1.00 96.38 87 ILE A C 1
ATOM 640 O O . ILE A 1 87 ? -9.054 6.490 2.996 1.00 96.38 87 ILE A O 1
ATOM 644 N N . GLN A 1 88 ? -6.828 6.199 3.186 1.00 96.88 88 GLN A N 1
ATOM 645 C CA . GLN A 1 88 ? -6.441 7.265 2.274 1.00 96.88 88 GLN A CA 1
ATOM 646 C C . GLN A 1 88 ? -5.786 6.655 1.038 1.00 96.88 88 GLN A C 1
ATOM 648 O O . GLN A 1 88 ? -4.842 5.874 1.130 1.00 96.88 88 GLN A O 1
ATOM 653 N N . SER A 1 89 ? -6.291 7.018 -0.136 1.00 95.62 89 SER A N 1
ATOM 654 C CA . SER A 1 89 ? -5.766 6.565 -1.423 1.00 95.62 89 SER A CA 1
ATOM 655 C C . SER A 1 89 ? -5.196 7.735 -2.209 1.00 95.62 89 SER A C 1
ATOM 657 O O . SER A 1 89 ? -5.795 8.816 -2.224 1.00 95.62 89 SER A O 1
ATOM 659 N N . SER A 1 90 ? -4.113 7.505 -2.947 1.00 94.75 90 SER A N 1
ATOM 660 C CA . SER A 1 90 ? -3.649 8.470 -3.945 1.00 94.75 90 SER A CA 1
ATOM 661 C C . SER A 1 90 ? -4.683 8.652 -5.070 1.00 94.75 90 SER A C 1
ATOM 663 O O . SER A 1 90 ? -5.574 7.824 -5.274 1.00 94.75 90 SER A O 1
ATOM 665 N N . ARG A 1 91 ? -4.564 9.734 -5.850 1.00 90.25 91 ARG A N 1
ATOM 666 C CA . ARG A 1 91 ? -5.432 9.950 -7.022 1.00 90.25 91 ARG A CA 1
ATOM 667 C C . ARG A 1 91 ? -5.192 8.903 -8.116 1.00 90.25 91 ARG A C 1
ATOM 669 O O . ARG A 1 91 ? -6.150 8.437 -8.722 1.00 90.25 91 ARG A O 1
ATOM 676 N N . ILE A 1 92 ? -3.929 8.525 -8.327 1.00 84.44 92 ILE A N 1
ATOM 677 C CA . ILE A 1 92 ? -3.503 7.573 -9.368 1.00 84.44 92 ILE A CA 1
ATOM 678 C C . ILE A 1 92 ? -4.062 6.175 -9.097 1.00 84.44 92 ILE A C 1
ATOM 680 O O . ILE A 1 92 ? -4.412 5.466 -10.040 1.00 84.44 92 ILE A O 1
ATOM 684 N N . TYR A 1 93 ? -4.227 5.823 -7.818 1.00 81.56 93 TYR A N 1
ATOM 685 C CA . TYR A 1 93 ? -4.825 4.558 -7.402 1.00 81.56 93 TYR A CA 1
ATOM 686 C C . TYR A 1 93 ? -6.196 4.302 -8.044 1.00 81.56 93 TYR A C 1
ATOM 688 O O . TYR A 1 93 ? -6.511 3.167 -8.367 1.00 81.56 93 TYR A O 1
ATOM 696 N N . LYS A 1 94 ? -6.992 5.353 -8.285 1.00 65.56 94 LYS A N 1
ATOM 697 C CA . LYS A 1 94 ? -8.330 5.236 -8.891 1.00 65.56 94 LYS A CA 1
ATOM 698 C C . LYS A 1 94 ? -8.316 5.113 -10.415 1.00 65.56 94 LYS A C 1
ATOM 700 O O . LYS A 1 94 ? -9.293 4.658 -10.987 1.00 65.56 94 LYS A O 1
ATOM 705 N N . THR A 1 95 ? -7.257 5.579 -11.073 1.00 60.84 95 THR A N 1
ATOM 706 C CA . THR A 1 95 ? -7.181 5.662 -12.544 1.00 60.84 95 THR A CA 1
ATOM 707 C C . THR A 1 95 ? -6.435 4.497 -13.185 1.00 60.84 95 THR A C 1
ATOM 709 O O . THR A 1 95 ? -6.452 4.371 -14.402 1.00 60.84 95 THR A O 1
ATOM 712 N N . ARG A 1 96 ? -5.733 3.687 -12.387 1.00 57.78 96 ARG A N 1
ATOM 713 C CA . ARG A 1 96 ? -4.993 2.490 -12.826 1.00 57.78 96 ARG A CA 1
ATOM 714 C C . ARG A 1 96 ? -5.462 1.227 -12.091 1.00 57.78 96 ARG A C 1
ATOM 716 O O . ARG A 1 96 ? -4.660 0.321 -11.884 1.00 57.78 96 ARG A O 1
ATOM 723 N N . ALA A 1 97 ? -6.701 1.255 -11.607 1.00 53.53 97 ALA A N 1
ATOM 724 C CA . ALA A 1 97 ? -7.369 0.121 -10.986 1.00 53.53 97 ALA A CA 1
ATOM 725 C C . ALA A 1 97 ? -8.009 -0.771 -12.044 1.00 53.53 97 ALA A C 1
ATOM 727 O O . ALA A 1 97 ? -8.458 -0.202 -13.067 1.00 53.53 97 ALA A O 1
#

Organism: NCBI:txid231223

Nearest PDB structures (foldseek):
  9bcv-assembly1_B  TM=9.388E-01  e=4.365E-08  Homo sapiens
  9bcs-assembly1_B  TM=9.095E-01  e=1.249E-07  Homo sapiens
  9bcs-assembly1_A  TM=9.170E-01  e=5.659E-07  Homo sapiens
  2wz1-assembly1_B  TM=9.390E-01  e=2.105E-06  Homo sapiens
  9bco-assembly1_A  TM=8.730E-01  e=6.432E-06  Homo sapiens

Solvent-accessible surface area (backbone atoms only — not comparable to full-atom values): 5785 Å² total; per-residue (Å²): 140,88,84,66,40,66,98,57,76,38,84,78,49,31,48,62,55,52,52,51,50,53,53,5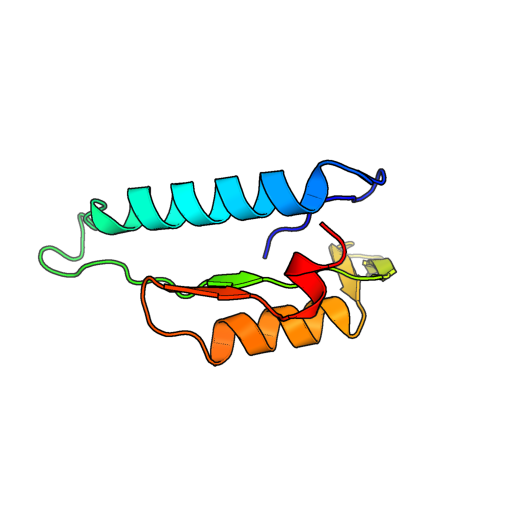0,52,50,56,53,37,76,74,44,71,45,86,93,43,77,92,51,72,64,70,51,54,36,36,36,52,60,68,72,68,49,75,49,74,47,60,86,93,64,65,39,82,44,78,45,52,67,34,60,54,51,16,49,51,25,23,73,73,32,52,76,70,34,77,28,65,45,75,58,34,72,76,72,75

Secondary structure (DSSP, 8-state):
---SS-SS--TTTHHHHHHHHHHHHHHHHHH-B-TTSTT-B----EEE--S--EEEEE-SSS-EEEEESHHHHHHHHHHHTSPTT-EEE-HHHHH--

pLDDT: mean 90.62, std 8.29, range [53.53, 97.5]